Protein AF-W1YG48-F1 (afdb_monomer_lite)

pLDDT: mean 75.35, std 16.28, range [46.38, 94.44]

Secondary structure (DSSP, 8-state):
--HHHHHHHHHHTT-HHHHHHHHHHHHHHHHHHHHHHHHHHHHS------TTSGGG----HHHHHHHHH--

Radius of gyration: 18.32 Å; chains: 1; bounding box: 42×27×42 Å

Organism: NCBI:txid408170

Foldseek 3Di:
DQLVVQLVVCVVVVPPVSNVVSVVVVVVVVVVVVVVVVVCPVPDPPVDPPVVVVVVVCPDVVVVVCVVVVD

InterPro domains:
  IPR005240 Protein of unknown function DUF389 [PF04087] (1-71)
  IPR005240 Protein of unknown function DUF389 [PTHR20992] (1-71)

Structure (mmCIF, N/CA/C/O backbone):
data_AF-W1YG48-F1
#
_entry.id   AF-W1YG48-F1
#
loop_
_atom_site.group_PDB
_atom_site.id
_atom_site.type_symbol
_atom_site.label_atom_id
_atom_site.label_alt_id
_atom_site.label_comp_id
_atom_site.label_asym_id
_atom_site.label_entity_id
_atom_site.label_seq_id
_atom_site.pdbx_PDB_ins_code
_atom_site.Cartn_x
_atom_site.Cartn_y
_atom_site.Cartn_z
_atom_site.occupancy
_atom_site.B_iso_or_equiv
_atom_site.auth_seq_id
_atom_site.auth_comp_id
_atom_site.auth_asym_id
_atom_site.auth_atom_id
_atom_site.pdbx_PDB_model_num
ATOM 1 N N . MET A 1 1 ? -7.178 11.947 4.760 1.00 60.34 1 MET A N 1
ATOM 2 C CA . MET A 1 1 ? -6.704 11.150 5.913 1.00 60.34 1 MET A CA 1
ATOM 3 C C . MET A 1 1 ? -5.757 10.100 5.370 1.00 60.34 1 MET A C 1
ATOM 5 O O . MET A 1 1 ? -6.123 9.453 4.399 1.00 60.34 1 MET A O 1
ATOM 9 N N . THR A 1 2 ? -4.550 9.967 5.914 1.00 81.00 2 THR A N 1
ATOM 10 C CA . THR A 1 2 ? -3.61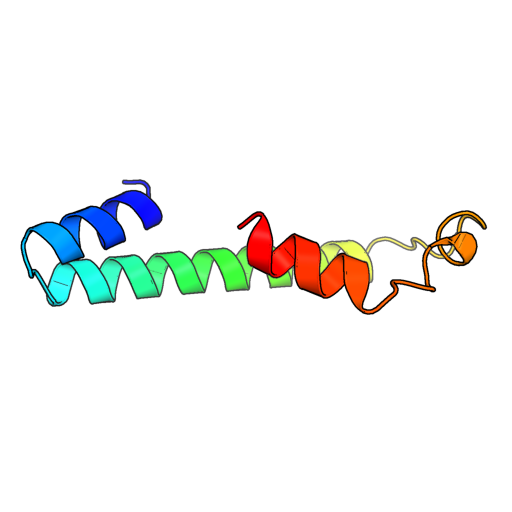5 8.912 5.497 1.00 81.00 2 THR A CA 1
ATOM 11 C C . THR A 1 2 ? -4.251 7.557 5.838 1.00 81.00 2 THR A C 1
ATOM 13 O O . THR A 1 2 ? -4.502 7.323 7.020 1.00 81.00 2 THR A O 1
ATOM 16 N N . PRO A 1 3 ? -4.565 6.679 4.866 1.00 81.88 3 PRO A N 1
ATOM 17 C CA . PRO A 1 3 ? -5.340 5.462 5.130 1.00 81.88 3 PRO A CA 1
ATOM 18 C C . PRO A 1 3 ? -4.640 4.514 6.112 1.00 81.88 3 PRO A C 1
ATOM 20 O O . PRO A 1 3 ? -5.315 3.860 6.893 1.00 81.88 3 PRO A O 1
ATOM 23 N N . ILE A 1 4 ? -3.304 4.546 6.188 1.00 86.69 4 ILE A N 1
ATOM 24 C CA . ILE A 1 4 ? -2.517 3.849 7.222 1.00 86.69 4 ILE A CA 1
ATOM 25 C C . ILE A 1 4 ? -2.867 4.344 8.637 1.00 86.69 4 ILE A C 1
ATOM 27 O O . ILE A 1 4 ? -3.119 3.546 9.537 1.00 86.69 4 ILE A O 1
ATOM 31 N N . VAL A 1 5 ? -2.942 5.665 8.825 1.00 88.25 5 VAL A N 1
ATOM 32 C CA . VAL A 1 5 ? -3.324 6.281 10.107 1.00 88.25 5 VAL A CA 1
ATOM 33 C C . VAL A 1 5 ? -4.796 5.999 10.422 1.00 88.25 5 VAL A C 1
ATOM 35 O O . VAL A 1 5 ? -5.131 5.738 11.572 1.00 88.25 5 VAL A O 1
ATOM 38 N N . GLY A 1 6 ? -5.668 5.989 9.407 1.00 85.06 6 GLY A N 1
ATOM 39 C CA . GLY A 1 6 ? -7.082 5.622 9.553 1.00 85.06 6 GLY A CA 1
ATOM 40 C C . GLY A 1 6 ? -7.287 4.174 10.004 1.00 85.06 6 GLY A C 1
ATOM 41 O O . GLY A 1 6 ? -8.118 3.915 10.871 1.00 85.06 6 GLY A O 1
ATOM 42 N N . LEU A 1 7 ? -6.481 3.246 9.484 1.00 89.56 7 LEU A N 1
ATOM 43 C CA . LEU A 1 7 ? -6.505 1.832 9.860 1.00 89.56 7 LEU A CA 1
ATOM 44 C C . LEU A 1 7 ? -6.026 1.634 11.308 1.00 89.56 7 LEU A C 1
ATOM 46 O O . LEU A 1 7 ? -6.702 0.968 12.089 1.00 89.56 7 LEU A O 1
ATOM 50 N N . GLY A 1 8 ? -4.915 2.275 11.693 1.00 88.38 8 GLY A N 1
ATOM 51 C CA . GLY A 1 8 ? -4.391 2.232 13.064 1.00 88.38 8 GLY A CA 1
ATOM 52 C C . GLY A 1 8 ? -5.330 2.878 14.086 1.00 88.38 8 GLY A C 1
ATOM 53 O O . GLY A 1 8 ? -5.570 2.322 15.156 1.00 88.38 8 GLY A O 1
ATOM 54 N N . PHE A 1 9 ? -5.932 4.014 13.734 1.00 89.12 9 PHE A N 1
ATOM 55 C CA . PHE A 1 9 ? -6.932 4.666 14.574 1.00 89.12 9 PHE A CA 1
ATOM 56 C C . PHE A 1 9 ? -8.202 3.818 14.702 1.00 89.12 9 PHE A C 1
ATOM 58 O O . PHE A 1 9 ? -8.682 3.621 15.813 1.00 89.12 9 PHE A O 1
ATOM 65 N N . GLY A 1 10 ? -8.704 3.250 13.599 1.00 85.94 10 GLY A N 1
ATOM 66 C CA . GLY A 1 10 ? -9.867 2.357 13.600 1.00 85.94 10 GLY A CA 1
ATOM 67 C C . GLY A 1 10 ? -9.673 1.115 14.468 1.00 85.94 10 GLY A C 1
ATOM 68 O O . GLY A 1 10 ? -10.599 0.718 15.171 1.00 85.94 10 GLY A O 1
ATOM 69 N N . LEU A 1 11 ? -8.462 0.549 14.487 1.00 89.88 11 LEU A N 1
ATOM 70 C CA . LEU A 1 11 ? -8.095 -0.536 15.401 1.00 89.88 11 LEU A CA 1
ATOM 71 C C . LEU A 1 11 ? -8.105 -0.086 16.867 1.00 89.88 11 LEU A C 1
ATOM 73 O O . LEU A 1 11 ? -8.614 -0.816 17.711 1.00 89.88 11 LEU A O 1
ATOM 77 N N . ALA A 1 12 ? -7.609 1.117 17.168 1.00 90.56 12 ALA A N 1
ATOM 78 C CA . ALA A 1 12 ? -7.580 1.649 18.532 1.00 90.56 12 ALA A CA 1
ATOM 79 C C . ALA A 1 12 ? -8.983 1.901 19.114 1.00 90.56 12 ALA A C 1
ATOM 81 O O . ALA A 1 12 ? -9.196 1.696 20.308 1.00 90.56 12 ALA A O 1
ATOM 82 N N . ILE A 1 13 ? -9.943 2.322 18.282 1.00 93.00 13 ILE A N 1
ATOM 83 C CA . ILE A 1 13 ? -11.338 2.562 18.694 1.00 93.00 13 ILE A CA 1
ATOM 84 C C . ILE A 1 13 ? -12.272 1.365 18.441 1.00 93.00 13 ILE A C 1
ATOM 86 O O . ILE A 1 13 ? -13.476 1.482 18.657 1.00 93.00 13 ILE A O 1
ATOM 90 N N . PHE A 1 14 ? -11.741 0.227 17.974 1.00 89.38 14 PHE A N 1
ATOM 91 C CA . PHE A 1 14 ? -12.501 -0.964 17.560 1.00 89.38 14 PHE A CA 1
ATOM 92 C C . PHE A 1 14 ? -13.636 -0.680 16.552 1.00 89.38 14 PHE A C 1
ATOM 94 O O . PHE A 1 14 ? -14.643 -1.391 16.499 1.00 89.38 14 PHE A O 1
ATOM 101 N N . ASP A 1 15 ? -13.467 0.332 15.696 1.00 89.56 15 ASP A N 1
ATOM 102 C CA . ASP A 1 15 ? -14.432 0.669 14.650 1.00 89.56 15 ASP A CA 1
ATOM 103 C C . ASP A 1 15 ? -14.157 -0.153 13.386 1.00 89.56 15 ASP A C 1
ATOM 105 O O . ASP A 1 15 ? -13.366 0.203 12.506 1.00 89.56 15 ASP A O 1
ATOM 109 N N . THR A 1 16 ? -14.862 -1.277 13.285 1.00 87.75 16 THR A N 1
ATOM 110 C CA . THR A 1 16 ? -14.773 -2.197 12.142 1.00 87.75 16 THR A CA 1
ATOM 111 C C . THR A 1 16 ? -15.157 -1.565 10.803 1.00 87.75 16 THR A C 1
ATOM 113 O O . THR A 1 16 ? -14.664 -2.011 9.762 1.00 87.75 16 THR A O 1
ATOM 116 N N . ARG A 1 17 ? -15.994 -0.520 10.790 1.00 89.88 17 ARG A N 1
ATOM 117 C CA . ARG A 1 17 ? -16.369 0.194 9.564 1.00 89.88 17 ARG A CA 1
ATOM 118 C C . ARG A 1 17 ? -15.205 1.049 9.079 1.00 89.88 17 ARG A C 1
ATOM 120 O O . ARG A 1 17 ? -14.873 0.994 7.894 1.00 89.88 17 ARG A O 1
ATOM 127 N N . LEU A 1 18 ? -14.558 1.777 9.988 1.00 88.06 18 LEU A N 1
ATOM 128 C CA . LEU A 1 18 ? -13.392 2.598 9.664 1.00 88.06 18 LEU A CA 1
ATOM 129 C C . LEU A 1 18 ? -12.195 1.745 9.226 1.00 88.06 18 LEU A C 1
ATOM 131 O O . LEU A 1 18 ? -11.494 2.112 8.281 1.00 88.06 18 LEU A O 1
ATOM 135 N N . ILE A 1 19 ? -11.994 0.586 9.862 1.00 89.50 19 ILE A N 1
ATOM 136 C CA . ILE A 1 19 ? -10.953 -0.380 9.483 1.00 89.50 19 ILE A CA 1
ATOM 137 C C . ILE A 1 19 ? -11.171 -0.869 8.050 1.00 89.50 19 ILE A C 1
ATOM 139 O O . ILE A 1 19 ? -10.254 -0.777 7.237 1.00 89.50 19 ILE A O 1
ATOM 143 N N . LYS A 1 20 ? -12.380 -1.348 7.718 1.00 89.75 20 LYS A N 1
ATOM 144 C CA . LYS A 1 20 ? -12.693 -1.841 6.366 1.00 89.75 20 LYS A CA 1
ATOM 145 C C . LYS A 1 20 ? -12.494 -0.762 5.309 1.00 89.75 20 LYS A C 1
ATOM 147 O O . LYS A 1 20 ? -11.807 -1.002 4.324 1.00 89.75 20 LYS A O 1
ATOM 152 N N . GLN A 1 21 ? -13.016 0.439 5.553 1.00 90.69 21 GLN A N 1
ATOM 153 C CA . GLN A 1 21 ? -12.877 1.552 4.618 1.00 90.69 21 GLN A CA 1
ATOM 154 C C . GLN A 1 21 ? -11.408 1.945 4.408 1.00 90.69 21 GLN A C 1
ATOM 156 O O . GLN A 1 21 ? -10.968 2.154 3.280 1.00 90.69 21 GLN A O 1
ATOM 161 N N . SER A 1 22 ? -10.630 2.025 5.488 1.00 89.88 22 SER A N 1
ATOM 162 C CA . SER A 1 22 ? -9.207 2.366 5.405 1.00 89.88 22 SER A CA 1
ATOM 163 C C . SER A 1 22 ? -8.412 1.293 4.660 1.00 89.88 22 SER A C 1
ATOM 165 O O . SER A 1 22 ? -7.514 1.632 3.893 1.00 89.88 22 SER A O 1
ATOM 167 N N . LEU A 1 23 ? -8.771 0.018 4.839 1.00 91.69 23 LEU A N 1
ATOM 168 C CA . LEU A 1 23 ? -8.146 -1.125 4.175 1.00 91.69 23 LEU A CA 1
ATOM 169 C C . LEU A 1 23 ? -8.469 -1.174 2.676 1.00 91.69 23 LEU A C 1
ATOM 171 O O . LEU A 1 23 ? -7.563 -1.383 1.875 1.00 91.69 23 LEU A O 1
ATOM 175 N N . GLU A 1 24 ? -9.715 -0.905 2.280 1.00 92.12 24 GLU A N 1
ATOM 176 C CA . GLU A 1 24 ? -10.116 -0.798 0.868 1.00 92.12 24 GLU A CA 1
ATOM 177 C C . GLU A 1 24 ? -9.364 0.326 0.142 1.00 92.12 24 GLU A C 1
ATOM 179 O O . GLU A 1 24 ? -8.877 0.140 -0.978 1.00 92.12 24 GLU A O 1
ATOM 184 N N . VAL A 1 25 ? -9.205 1.483 0.793 1.00 92.69 25 VAL A N 1
ATOM 185 C CA . VAL A 1 25 ? -8.457 2.614 0.223 1.00 92.69 25 VAL A CA 1
ATOM 186 C C . VAL A 1 25 ? -6.969 2.282 0.107 1.00 92.69 25 VAL A C 1
ATOM 188 O O . VAL A 1 25 ? -6.374 2.538 -0.939 1.00 92.69 25 VAL A O 1
ATOM 191 N N . LEU A 1 26 ? -6.369 1.680 1.139 1.00 92.06 26 LEU A N 1
ATOM 192 C CA . LEU A 1 26 ? -4.966 1.249 1.116 1.00 92.06 26 LEU A CA 1
ATOM 193 C C . LEU A 1 26 ? -4.708 0.233 0.002 1.00 92.06 26 LEU A C 1
ATOM 195 O O . LEU A 1 26 ? -3.764 0.387 -0.770 1.00 92.06 26 LEU A O 1
ATOM 199 N N . PHE A 1 27 ? -5.573 -0.773 -0.111 1.00 92.50 27 PHE A N 1
ATOM 200 C CA . PHE A 1 27 ? -5.469 -1.796 -1.143 1.00 92.50 27 PHE A CA 1
ATOM 201 C C . PHE A 1 27 ? -5.557 -1.184 -2.542 1.00 92.50 27 PHE A C 1
ATOM 203 O O . PHE A 1 27 ? -4.717 -1.464 -3.393 1.00 92.50 27 PHE A O 1
ATOM 210 N N . THR A 1 28 ? -6.513 -0.277 -2.758 1.00 92.62 28 THR A N 1
ATOM 211 C CA . THR A 1 28 ? -6.657 0.433 -4.035 1.00 92.62 28 THR A CA 1
ATOM 212 C C . THR A 1 28 ? -5.411 1.253 -4.363 1.00 92.62 28 THR A C 1
ATOM 214 O O . THR A 1 28 ? -4.947 1.229 -5.499 1.00 92.62 28 THR A O 1
ATOM 217 N N . GLN A 1 29 ? -4.822 1.945 -3.383 1.00 92.06 29 GLN A N 1
ATOM 218 C CA . GLN A 1 29 ? -3.595 2.721 -3.594 1.00 92.06 29 GLN A CA 1
ATOM 219 C C . GLN A 1 29 ? -2.405 1.844 -3.987 1.00 92.06 29 GLN A C 1
ATOM 221 O O . GLN A 1 29 ? -1.677 2.206 -4.909 1.00 92.06 29 GLN A O 1
ATOM 226 N N . VAL A 1 30 ? -2.222 0.699 -3.324 1.00 92.38 30 VAL A N 1
ATOM 227 C CA . VAL A 1 30 ? -1.167 -0.269 -3.662 1.00 92.38 30 VAL A CA 1
ATOM 228 C C . VAL A 1 30 ? -1.384 -0.836 -5.061 1.00 92.38 30 VAL A C 1
ATOM 230 O O . VAL A 1 30 ? -0.448 -0.941 -5.844 1.00 92.38 30 VAL A O 1
ATOM 233 N N . LEU A 1 31 ? -2.624 -1.175 -5.404 1.00 94.44 31 LEU A N 1
ATOM 234 C CA . LEU A 1 31 ? -2.946 -1.760 -6.700 1.00 94.44 31 LEU A CA 1
ATOM 235 C C . LEU A 1 31 ? -2.728 -0.744 -7.829 1.00 94.44 31 LEU A C 1
ATOM 237 O O . LEU A 1 31 ? -2.118 -1.071 -8.843 1.00 94.44 31 LEU A O 1
ATOM 241 N N . VAL A 1 32 ? -3.138 0.511 -7.629 1.00 93.31 32 VAL A N 1
ATOM 242 C CA . VAL A 1 32 ? -2.887 1.602 -8.581 1.00 93.31 32 VAL A CA 1
ATOM 243 C C . VAL A 1 32 ? -1.394 1.898 -8.704 1.00 93.31 32 VAL A C 1
ATOM 245 O O . VAL A 1 32 ? -0.913 2.035 -9.823 1.00 93.31 32 VAL A O 1
ATOM 248 N N . SER A 1 33 ? -0.637 1.968 -7.606 1.00 88.69 33 SER A N 1
ATOM 249 C CA . SER A 1 33 ? 0.807 2.231 -7.681 1.00 88.69 33 SER A CA 1
ATOM 250 C C . SER A 1 33 ? 1.556 1.101 -8.386 1.00 88.69 33 SER A C 1
ATOM 252 O O . SER A 1 33 ? 2.412 1.374 -9.228 1.00 88.69 33 SER A O 1
ATOM 254 N N . LEU A 1 34 ? 1.181 -0.154 -8.119 1.00 90.31 34 LEU A N 1
ATOM 255 C CA . LEU A 1 34 ? 1.728 -1.327 -8.790 1.00 90.31 34 LEU A CA 1
ATOM 256 C C . LEU A 1 34 ? 1.404 -1.306 -10.287 1.00 90.31 34 LEU A C 1
ATOM 258 O O . LEU A 1 34 ? 2.301 -1.496 -11.101 1.00 90.31 34 LEU A O 1
ATOM 262 N N . LEU A 1 35 ? 0.150 -1.032 -10.659 1.00 91.06 35 LEU A N 1
ATOM 263 C CA . LEU A 1 35 ? -0.263 -0.941 -12.061 1.00 91.06 35 LEU A CA 1
ATOM 264 C C . LEU A 1 35 ? 0.447 0.196 -12.791 1.00 91.06 35 LEU A C 1
ATOM 266 O O . LEU A 1 35 ? 0.926 -0.007 -13.900 1.00 91.06 35 LEU A O 1
ATOM 270 N N . VAL A 1 36 ? 0.541 1.377 -12.181 1.00 89.69 36 V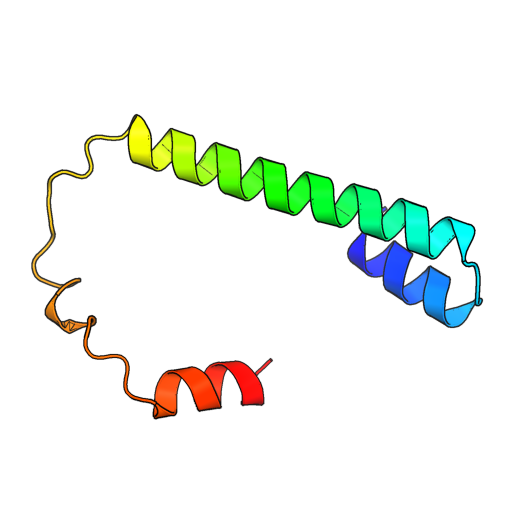AL A N 1
ATOM 271 C CA . VAL A 1 36 ? 1.242 2.526 -12.767 1.00 89.69 36 VAL A CA 1
ATOM 272 C C . VAL A 1 36 ? 2.725 2.218 -12.934 1.00 89.69 36 VAL A C 1
ATOM 274 O O . VAL A 1 36 ? 3.279 2.506 -13.988 1.00 89.69 36 VAL A O 1
ATOM 277 N N . SER A 1 37 ? 3.362 1.594 -11.942 1.00 81.69 37 SER A N 1
ATOM 278 C CA . SER A 1 37 ? 4.761 1.176 -12.038 1.00 81.69 37 SER A CA 1
ATOM 279 C C . SER A 1 37 ? 4.955 0.119 -13.127 1.00 81.69 37 SER A C 1
ATOM 281 O O . SER A 1 37 ? 5.832 0.275 -13.971 1.00 81.69 37 SER A O 1
ATOM 283 N N . ALA A 1 38 ? 4.099 -0.902 -13.181 1.00 82.62 38 ALA A N 1
ATOM 284 C CA . ALA A 1 38 ? 4.143 -1.938 -14.208 1.00 82.62 38 ALA A CA 1
ATOM 285 C C . ALA A 1 38 ? 3.933 -1.360 -15.615 1.00 82.62 38 ALA A C 1
ATOM 287 O O . ALA A 1 38 ? 4.688 -1.685 -16.524 1.00 82.62 38 ALA A O 1
ATOM 288 N N . LEU A 1 39 ? 2.961 -0.460 -15.793 1.00 84.88 39 LEU A N 1
ATOM 289 C CA . LEU A 1 39 ? 2.727 0.243 -17.057 1.00 84.88 39 LEU A CA 1
ATOM 290 C C . LEU A 1 39 ? 3.907 1.141 -17.428 1.00 84.88 39 LEU A C 1
ATOM 292 O O . LEU A 1 39 ? 4.305 1.172 -18.587 1.00 84.88 39 LEU A O 1
ATOM 296 N N . TYR A 1 40 ? 4.490 1.842 -16.456 1.00 80.31 40 TYR A N 1
ATOM 297 C CA . TYR A 1 40 ? 5.679 2.658 -16.665 1.00 80.31 40 TYR A CA 1
ATOM 298 C C . TYR A 1 40 ? 6.861 1.810 -17.146 1.00 80.31 40 TYR A C 1
ATOM 300 O O . TYR A 1 40 ? 7.480 2.162 -18.143 1.00 80.31 40 TYR A O 1
ATOM 308 N N . PHE A 1 41 ? 7.142 0.673 -16.503 1.00 72.50 41 PHE A N 1
ATOM 309 C CA . PHE A 1 41 ? 8.194 -0.256 -16.932 1.00 72.50 41 PHE A CA 1
ATOM 310 C C . PHE A 1 41 ? 7.877 -0.961 -18.253 1.00 72.50 41 PHE A C 1
ATOM 312 O O . PHE A 1 41 ? 8.793 -1.306 -1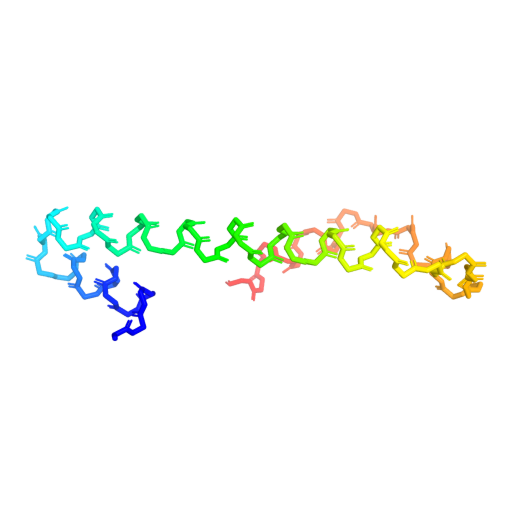8.987 1.00 72.50 41 PHE A O 1
ATOM 319 N N . TRP A 1 42 ? 6.599 -1.171 -18.569 1.00 75.50 42 TRP A N 1
ATOM 320 C CA . TRP A 1 42 ? 6.176 -1.777 -19.829 1.00 75.50 42 TRP A CA 1
ATOM 321 C C . TRP A 1 42 ? 6.302 -0.814 -21.017 1.00 75.50 42 TRP A C 1
ATOM 323 O O . TRP A 1 42 ? 6.677 -1.229 -22.110 1.00 75.50 42 TRP A O 1
ATOM 333 N N . ILE A 1 43 ? 6.008 0.473 -20.805 1.00 72.12 43 ILE A N 1
ATOM 334 C CA . ILE A 1 43 ? 6.116 1.525 -21.828 1.00 72.12 43 ILE A CA 1
ATOM 335 C C . ILE A 1 43 ? 7.556 2.036 -21.947 1.00 72.12 43 ILE A C 1
ATOM 337 O O . ILE A 1 43 ? 7.990 2.406 -23.037 1.00 72.12 43 ILE A O 1
ATOM 341 N N . SER A 1 44 ? 8.303 2.075 -20.844 1.00 65.50 44 SER A N 1
ATOM 342 C CA . SER A 1 44 ? 9.702 2.489 -20.839 1.00 65.50 44 SER A CA 1
ATOM 343 C C . SER A 1 44 ? 10.575 1.358 -21.393 1.00 65.50 44 SER A C 1
ATOM 345 O O . SER A 1 44 ? 10.662 0.305 -20.760 1.00 65.50 44 SER A O 1
ATOM 347 N N . PRO A 1 45 ? 11.265 1.535 -22.536 1.00 55.72 45 PRO A N 1
ATOM 348 C CA . PRO A 1 45 ? 12.203 0.550 -23.044 1.00 55.72 45 PRO A CA 1
ATOM 349 C C . PRO A 1 45 ? 13.488 0.653 -22.216 1.00 55.72 45 PRO A C 1
ATOM 351 O O . PRO A 1 45 ? 14.519 1.131 -22.682 1.00 55.72 45 PRO A O 1
ATOM 354 N N . LEU A 1 46 ? 13.449 0.199 -20.964 1.00 54.56 46 LEU A N 1
ATOM 355 C CA . LEU A 1 46 ? 14.649 -0.085 -20.178 1.00 54.56 46 LEU A CA 1
ATOM 356 C C . LEU A 1 46 ? 15.216 -1.441 -20.619 1.00 54.56 46 LEU A C 1
ATOM 358 O O . LEU A 1 46 ? 15.474 -2.333 -19.823 1.00 54.56 46 LEU A O 1
ATOM 362 N N . SER A 1 47 ? 15.426 -1.583 -21.927 1.00 51.75 47 SER A N 1
ATOM 363 C CA . SER A 1 47 ? 16.245 -2.617 -22.554 1.00 51.75 47 SER A CA 1
ATOM 364 C C . SER A 1 47 ? 17.716 -2.194 -22.539 1.00 51.75 47 SER A C 1
ATOM 366 O O . SER A 1 47 ? 18.414 -2.279 -23.547 1.00 51.75 47 SER A O 1
ATOM 368 N N . TYR A 1 48 ? 18.178 -1.664 -21.411 1.00 49.09 48 TYR A N 1
ATOM 369 C CA . TYR A 1 48 ? 19.597 -1.554 -21.126 1.00 49.09 48 TYR A CA 1
ATOM 370 C C . TYR A 1 48 ? 19.786 -2.143 -19.740 1.00 49.09 48 TYR A C 1
ATOM 372 O O . TYR A 1 48 ? 19.681 -1.456 -18.725 1.00 49.09 48 TYR A O 1
ATOM 380 N N . GLU A 1 49 ? 19.979 -3.459 -19.717 1.00 51.00 49 GLU A N 1
ATOM 381 C CA . GLU A 1 49 ? 20.526 -4.162 -18.569 1.00 51.00 49 GLU A CA 1
ATOM 382 C C . GLU A 1 49 ? 21.883 -3.523 -18.261 1.00 51.00 49 GLU A C 1
ATOM 384 O O . GLU A 1 49 ? 22.907 -3.864 -18.854 1.00 51.00 49 GLU A O 1
ATOM 389 N N . SER A 1 50 ? 21.908 -2.525 -17.378 1.00 51.66 50 SER A N 1
ATOM 390 C CA . SER A 1 50 ? 23.164 -2.106 -16.785 1.00 51.66 50 SER A CA 1
ATOM 391 C C . SER A 1 50 ? 23.684 -3.316 -16.016 1.00 51.66 50 SER A C 1
ATOM 393 O O . SER A 1 50 ? 23.017 -3.860 -15.134 1.00 51.66 50 SER A O 1
ATOM 395 N N . SER A 1 51 ? 24.883 -3.757 -16.385 1.00 51.00 51 SER A N 1
ATOM 396 C CA . SER A 1 51 ? 25.606 -4.934 -15.888 1.00 51.00 51 SER A CA 1
ATOM 397 C C . SER A 1 51 ? 25.792 -5.001 -14.360 1.00 51.00 51 SER A C 1
ATOM 399 O O . SER A 1 51 ? 26.408 -5.931 -13.851 1.00 51.00 51 SER A O 1
ATOM 401 N N . GLU A 1 52 ? 25.262 -4.032 -13.617 1.00 51.19 52 GLU A N 1
ATOM 402 C CA . GLU A 1 52 ? 25.249 -3.962 -12.159 1.00 51.19 52 GLU A CA 1
ATOM 403 C C . GLU A 1 52 ? 24.041 -4.675 -11.522 1.00 51.19 52 GLU A C 1
ATOM 405 O O . GLU A 1 52 ? 24.123 -5.074 -10.359 1.00 51.19 52 GLU A O 1
ATOM 410 N N . LEU A 1 53 ? 22.941 -4.902 -12.259 1.00 50.31 53 LEU A N 1
ATOM 411 C CA . LEU A 1 53 ? 21.752 -5.582 -11.718 1.00 50.31 53 LEU A CA 1
ATOM 412 C C . LEU A 1 53 ? 21.953 -7.103 -11.586 1.00 50.31 53 LEU A C 1
ATOM 414 O O . LEU A 1 53 ? 21.515 -7.702 -10.607 1.00 50.31 53 LEU A O 1
ATOM 418 N N . ILE A 1 54 ? 22.683 -7.719 -12.523 1.00 49.50 54 ILE A N 1
ATOM 419 C CA . ILE A 1 54 ? 22.996 -9.163 -12.515 1.00 49.50 54 ILE A CA 1
ATOM 420 C C . ILE A 1 54 ? 24.016 -9.511 -11.412 1.00 49.50 54 ILE A C 1
ATOM 422 O O . ILE A 1 54 ? 24.025 -10.616 -10.873 1.00 49.50 54 ILE A O 1
ATOM 426 N N . ALA A 1 55 ? 24.842 -8.553 -10.985 1.00 47.00 55 ALA A N 1
ATOM 427 C CA . ALA A 1 55 ? 25.743 -8.749 -9.848 1.00 47.00 55 ALA A CA 1
ATOM 428 C C . ALA A 1 55 ? 25.009 -8.752 -8.488 1.00 47.00 55 ALA A C 1
ATOM 430 O O . ALA A 1 55 ? 25.577 -9.177 -7.483 1.00 47.00 55 ALA A O 1
ATOM 431 N N . ARG A 1 56 ? 23.747 -8.295 -8.443 1.00 50.34 56 ARG A N 1
ATOM 432 C CA . ARG A 1 56 ? 22.886 -8.267 -7.244 1.00 50.34 56 ARG A CA 1
ATOM 433 C C . ARG A 1 56 ? 21.765 -9.318 -7.276 1.00 50.34 56 ARG A C 1
ATOM 435 O O . ARG A 1 56 ? 21.040 -9.440 -6.295 1.00 50.34 56 ARG A O 1
ATOM 442 N N . THR A 1 57 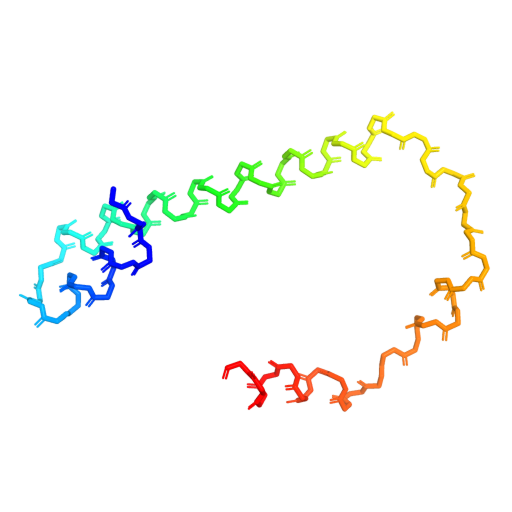? 21.649 -10.132 -8.332 1.00 56.62 57 THR A N 1
ATOM 443 C CA . THR A 1 57 ? 20.689 -11.257 -8.425 1.00 56.62 57 THR A CA 1
ATOM 444 C C . THR A 1 57 ? 21.118 -12.523 -7.671 1.00 56.62 57 THR A C 1
ATOM 446 O O . THR A 1 57 ? 20.582 -13.600 -7.920 1.00 56.62 57 THR A O 1
ATOM 449 N N . SER A 1 58 ? 22.036 -12.421 -6.707 1.00 50.44 58 SER A N 1
ATOM 450 C CA . SER A 1 58 ? 22.228 -13.443 -5.671 1.00 50.44 58 SER A CA 1
ATOM 451 C C . SER A 1 58 ? 21.793 -12.909 -4.299 1.00 50.44 58 SER A C 1
ATOM 453 O O . SER A 1 58 ? 22.642 -12.770 -3.414 1.00 50.44 58 SER A O 1
ATOM 455 N N . PRO A 1 59 ? 20.506 -12.564 -4.087 1.00 53.91 59 PRO A N 1
ATOM 456 C CA . PRO A 1 59 ? 20.039 -12.296 -2.740 1.00 53.91 59 PRO A CA 1
ATOM 457 C C . PRO A 1 59 ? 20.165 -13.609 -1.969 1.00 53.91 59 PRO A C 1
ATOM 459 O O . PRO A 1 59 ? 19.619 -14.645 -2.357 1.00 53.91 59 PRO A O 1
ATOM 462 N N . THR A 1 60 ? 20.959 -13.595 -0.907 1.00 60.03 60 THR A N 1
ATOM 463 C CA . THR A 1 60 ? 21.066 -14.767 -0.038 1.00 60.03 60 THR A CA 1
ATOM 464 C C . THR A 1 60 ? 19.844 -14.801 0.878 1.00 60.03 60 THR A C 1
ATOM 466 O O . THR A 1 60 ? 19.193 -13.780 1.098 1.00 60.03 60 THR A O 1
ATOM 469 N N . ILE A 1 61 ? 19.527 -15.964 1.451 1.00 64.56 61 ILE A N 1
ATOM 470 C CA . ILE A 1 61 ? 18.445 -16.114 2.448 1.00 64.56 61 ILE A CA 1
ATOM 471 C C . ILE A 1 61 ? 18.551 -15.062 3.578 1.00 64.56 61 ILE A C 1
ATOM 473 O O . ILE A 1 61 ? 17.542 -14.682 4.170 1.00 64.56 61 ILE A O 1
ATOM 477 N N . TRP A 1 62 ? 19.753 -14.534 3.825 1.00 62.22 62 TRP A N 1
ATOM 478 C CA . TRP A 1 62 ? 20.016 -13.462 4.779 1.00 62.22 62 TRP A CA 1
ATOM 479 C C . TRP A 1 62 ? 19.317 -12.139 4.458 1.00 62.22 62 TRP A C 1
ATOM 481 O O . TRP A 1 62 ? 18.802 -11.513 5.381 1.00 62.22 62 TRP A O 1
ATOM 491 N N . ASP A 1 63 ? 19.218 -11.737 3.190 1.00 63.25 63 ASP A N 1
ATOM 492 C CA . ASP A 1 63 ? 18.575 -10.466 2.822 1.00 63.25 63 ASP A CA 1
ATOM 493 C C . ASP A 1 63 ? 17.060 -10.516 3.070 1.00 63.25 63 ASP A C 1
ATOM 495 O O . ASP A 1 63 ? 16.459 -9.543 3.527 1.00 63.25 63 ASP A O 1
ATOM 499 N N . VAL A 1 64 ? 16.448 -11.687 2.863 1.00 65.19 64 VAL A N 1
ATOM 500 C CA . VAL A 1 64 ? 15.030 -11.938 3.170 1.00 65.19 64 VAL A CA 1
ATOM 501 C C . VAL A 1 64 ? 14.786 -11.924 4.682 1.00 65.19 64 VAL A C 1
ATOM 503 O O . VAL A 1 64 ? 13.786 -11.383 5.146 1.00 65.19 64 VAL A O 1
ATOM 506 N N . LEU A 1 65 ? 15.713 -12.477 5.468 1.00 69.00 65 LEU A N 1
ATOM 507 C CA . LEU A 1 65 ? 15.601 -12.530 6.926 1.00 69.00 65 LEU A CA 1
ATOM 508 C C . LEU A 1 65 ? 15.776 -11.143 7.568 1.00 69.00 65 LEU A C 1
ATOM 510 O O . LEU A 1 65 ? 15.051 -10.805 8.501 1.00 69.00 65 LEU A O 1
ATOM 514 N N . ILE A 1 66 ? 16.669 -10.310 7.025 1.00 71.12 66 ILE A N 1
ATOM 515 C CA . ILE A 1 66 ? 16.847 -8.913 7.447 1.00 71.12 66 ILE A CA 1
ATOM 516 C C . ILE A 1 66 ? 15.630 -8.066 7.061 1.00 71.12 66 ILE A C 1
ATOM 518 O O . ILE A 1 66 ? 15.188 -7.258 7.869 1.00 71.12 66 ILE A O 1
ATOM 522 N N . ALA A 1 67 ? 15.045 -8.269 5.878 1.00 70.38 67 ALA A N 1
ATOM 523 C CA . ALA A 1 67 ? 13.836 -7.553 5.466 1.00 70.38 67 ALA A CA 1
ATOM 524 C C . ALA A 1 67 ? 12.622 -7.855 6.366 1.00 70.38 67 ALA A C 1
ATOM 526 O O . ALA A 1 67 ? 11.784 -6.983 6.573 1.00 70.38 67 ALA A O 1
ATOM 527 N N . ILE A 1 68 ? 12.540 -9.067 6.926 1.00 64.06 68 ILE A N 1
ATOM 528 C CA . ILE A 1 68 ? 11.503 -9.448 7.899 1.00 64.06 68 ILE A CA 1
ATOM 529 C C . ILE A 1 68 ? 11.828 -8.917 9.30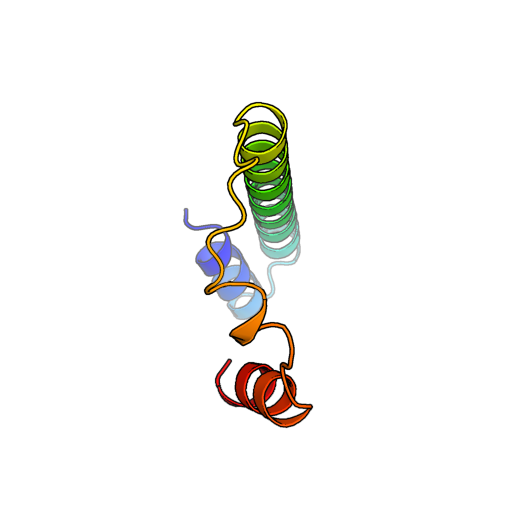3 1.00 64.06 68 ILE A C 1
ATOM 531 O O . ILE A 1 68 ? 10.921 -8.530 10.031 1.00 64.06 68 ILE A O 1
ATOM 535 N N . ALA A 1 69 ? 13.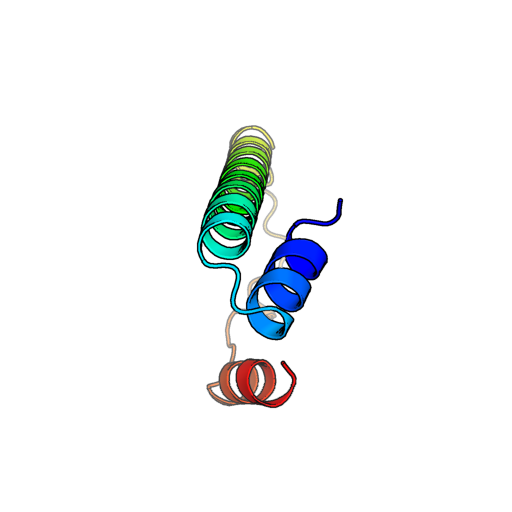103 -8.897 9.698 1.00 67.12 69 ALA A N 1
ATOM 536 C CA . ALA A 1 69 ? 13.522 -8.461 11.031 1.00 67.12 69 ALA A CA 1
ATOM 537 C C . ALA A 1 69 ? 13.654 -6.933 11.185 1.00 67.12 69 ALA A C 1
ATOM 539 O O . ALA A 1 69 ? 13.596 -6.431 12.304 1.00 67.12 69 ALA A O 1
ATOM 540 N N . GLY A 1 70 ? 13.883 -6.206 10.089 1.00 57.56 70 GLY A N 1
ATOM 541 C CA . GLY A 1 70 ? 14.022 -4.747 10.057 1.00 57.56 70 GLY A CA 1
ATOM 542 C C . GLY A 1 70 ? 12.747 -3.994 9.669 1.00 57.56 70 GLY A C 1
ATOM 543 O O . GLY A 1 70 ? 12.806 -2.770 9.548 1.00 57.56 70 GLY A O 1
ATOM 544 N N . GLY A 1 71 ? 11.646 -4.717 9.430 1.00 46.38 71 GLY A N 1
ATOM 545 C CA . GLY A 1 71 ? 10.303 -4.162 9.238 1.00 46.38 71 GLY A CA 1
ATOM 546 C C . GLY A 1 71 ? 9.660 -3.709 10.543 1.00 46.38 71 GLY A C 1
ATOM 547 O O . GLY A 1 71 ? 9.901 -4.364 11.581 1.00 46.38 71 GLY A O 1
#

Sequence (71 aa):
MTPIVGLGFGLAIFDTRLIKQSLEVLFTQVLVSLLVSALYFWISPLSYESSELIARTSPTIWDVLIAIAGG